Protein AF-A0A9P7F5N7-F1 (afdb_monomer_lite)

Sequence (92 aa):
TPLWRKDDEGKTVCNVCGLYYKLHGSACPISMKSDIIRKRSQHHARAQHSSLTEPPSASNTPGTPSVMEETVSERVLVQQAQVLLRLRGAAA

Organism: NCBI:txid1912936

Radius of gyration: 22.49 Å; chains: 1; bounding box: 41×53×53 Å

Foldseek 3Di:
DVDWDADPVRDIDDPVQVVCCVVPVDGDDPVPDDPDDDDDPDPPPDDDDDDDDDDPDDDDDDDDDDDDPPPPVVVVVVVVVVVVVVVVVPPD

InterPro domains:
  IPR000679 Zinc finger, GATA-type [PF00320] (1-26)
  IPR000679 Zinc finger, GATA-type [PS50114] (1-40)
  IPR000679 Zinc finger, GATA-type [SM00401] (1-37)
  IPR000679 Zinc finger, GATA-type [cd00202] (1-44)
  IPR013088 Zinc finger, NHR/GATA-type [G3DSA:3.30.50.10] (1-45)
  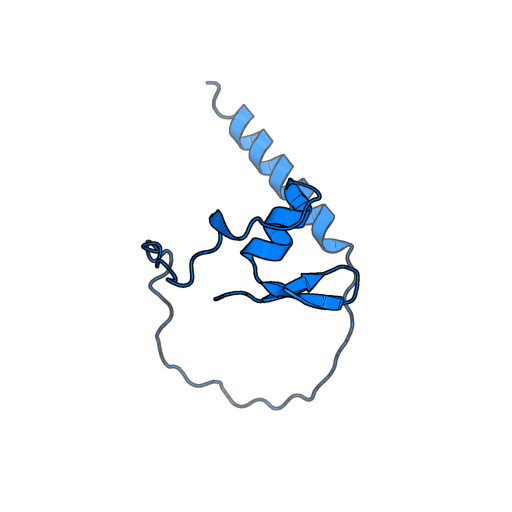IPR039355 Transcription factor GATA [PTHR10071] (1-66)

pLDDT: mean 71.2, std 18.1, range [32.97, 95.25]

Structure (mmCIF, N/CA/C/O backbone):
data_AF-A0A9P7F5N7-F1
#
_entry.id   AF-A0A9P7F5N7-F1
#
loop_
_atom_site.group_PDB
_atom_site.id
_atom_site.type_symbol
_atom_site.label_atom_id
_atom_site.label_alt_id
_atom_site.label_comp_id
_atom_site.label_asym_id
_atom_site.label_entity_id
_atom_site.label_seq_id
_atom_site.pdbx_PDB_ins_code
_atom_site.Cartn_x
_atom_site.Cartn_y
_atom_site.Cartn_z
_atom_site.occupancy
_atom_site.B_iso_or_equiv
_atom_site.auth_seq_id
_atom_site.auth_comp_id
_atom_site.auth_asym_id
_atom_site.auth_atom_id
_atom_site.pdbx_PDB_model_num
ATOM 1 N N . THR A 1 1 ? 7.874 -3.798 2.183 1.00 84.62 1 THR A N 1
ATOM 2 C CA . THR A 1 1 ? 7.150 -2.544 1.871 1.00 84.62 1 THR A CA 1
ATOM 3 C C . THR A 1 1 ? 7.863 -1.376 2.521 1.00 84.62 1 THR A C 1
ATOM 5 O O . THR A 1 1 ? 8.074 -1.456 3.720 1.00 84.62 1 THR A O 1
ATOM 8 N N . PRO A 1 2 ? 8.248 -0.321 1.784 1.00 84.81 2 PRO A N 1
ATOM 9 C CA . PRO A 1 2 ? 8.980 0.815 2.360 1.00 84.81 2 PRO A CA 1
ATOM 10 C C . PRO A 1 2 ? 8.106 1.778 3.183 1.00 84.81 2 PRO A C 1
ATOM 12 O O . PRO A 1 2 ? 8.638 2.585 3.931 1.00 84.81 2 PRO A O 1
ATOM 15 N N . LEU A 1 3 ? 6.778 1.708 3.045 1.00 89.94 3 LEU A N 1
ATOM 16 C CA . LEU A 1 3 ? 5.824 2.555 3.760 1.00 89.94 3 LEU A CA 1
ATOM 17 C C . LEU A 1 3 ? 4.649 1.717 4.275 1.00 89.94 3 LEU A C 1
ATOM 19 O O . LEU A 1 3 ? 3.995 1.014 3.498 1.00 89.94 3 LEU A O 1
ATOM 23 N N . TRP A 1 4 ? 4.375 1.824 5.570 1.00 93.50 4 TRP A N 1
ATOM 24 C CA . TRP A 1 4 ? 3.220 1.217 6.225 1.00 93.50 4 TRP A CA 1
ATOM 25 C C . TRP A 1 4 ? 2.092 2.242 6.353 1.00 93.50 4 TRP A C 1
ATOM 27 O O . TRP A 1 4 ? 2.344 3.422 6.594 1.00 93.50 4 TRP A O 1
ATOM 37 N N . ARG A 1 5 ? 0.850 1.799 6.163 1.00 93.56 5 ARG A N 1
ATOM 38 C CA . ARG A 1 5 ? -0.372 2.599 6.326 1.00 93.56 5 ARG A CA 1
ATOM 39 C C . ARG A 1 5 ? -1.259 1.963 7.394 1.00 93.56 5 ARG A C 1
ATOM 41 O O . ARG A 1 5 ? -1.065 0.797 7.731 1.00 93.56 5 ARG A O 1
ATOM 48 N N . LYS A 1 6 ? -2.216 2.729 7.912 1.00 95.25 6 LYS A N 1
ATOM 49 C CA . LYS A 1 6 ? -3.308 2.230 8.750 1.00 95.25 6 LYS A CA 1
ATOM 50 C C . LYS A 1 6 ? -4.607 2.349 7.960 1.00 95.25 6 LYS A C 1
ATOM 52 O O . LYS A 1 6 ? -4.822 3.395 7.349 1.00 95.25 6 LYS A O 1
ATOM 57 N N . ASP A 1 7 ? -5.404 1.290 7.959 1.00 89.50 7 ASP A N 1
ATOM 58 C CA . ASP A 1 7 ? -6.776 1.325 7.442 1.00 89.50 7 ASP A CA 1
ATOM 59 C C . ASP A 1 7 ? -7.723 1.972 8.464 1.00 89.50 7 ASP A C 1
ATOM 61 O O . ASP A 1 7 ? -7.319 2.244 9.598 1.00 89.50 7 ASP A O 1
ATOM 65 N N . ASP A 1 8 ? -8.985 2.184 8.084 1.00 89.06 8 ASP A N 1
ATOM 66 C CA . ASP A 1 8 ? -10.019 2.783 8.945 1.00 89.06 8 ASP A CA 1
ATOM 67 C C . ASP A 1 8 ? -10.285 1.947 10.212 1.00 89.06 8 ASP A C 1
ATOM 69 O O . ASP A 1 8 ? -10.603 2.470 11.275 1.00 89.06 8 ASP A O 1
ATOM 73 N N . GLU A 1 9 ? -10.047 0.638 10.130 1.00 92.19 9 GLU A N 1
ATOM 74 C CA . GLU A 1 9 ? -10.102 -0.305 11.255 1.00 92.19 9 GLU A CA 1
ATOM 75 C C . GLU A 1 9 ? -8.821 -0.288 12.117 1.00 92.19 9 GLU A C 1
ATOM 77 O O . GLU A 1 9 ? -8.642 -1.115 13.010 1.00 92.19 9 GLU A O 1
ATOM 82 N N . GLY A 1 10 ? -7.867 0.597 11.816 1.00 92.88 10 GLY A N 1
ATOM 83 C CA . GLY A 1 10 ? -6.585 0.718 12.515 1.00 92.88 10 GLY A CA 1
ATOM 84 C C . GLY A 1 10 ? -5.563 -0.377 12.184 1.00 92.88 10 GLY A C 1
ATOM 85 O O . GLY A 1 10 ? -4.450 -0.357 12.724 1.00 92.88 10 GLY A O 1
ATOM 86 N N . LYS A 1 11 ? -5.902 -1.313 11.287 1.00 93.50 11 LYS A N 1
ATOM 87 C CA . LYS A 1 11 ? -5.016 -2.397 10.840 1.00 93.50 11 LYS A CA 1
ATOM 88 C C . LYS A 1 11 ? -3.841 -1.860 10.031 1.00 93.50 11 LYS A C 1
ATOM 90 O O . LYS A 1 11 ? -3.995 -0.996 9.172 1.00 93.50 11 LYS A O 1
ATOM 95 N N . THR A 1 12 ? -2.654 -2.394 10.304 1.00 94.50 12 THR A N 1
ATOM 96 C CA . THR A 1 12 ? -1.437 -2.027 9.576 1.00 94.50 12 THR A CA 1
ATOM 97 C C . THR A 1 12 ? -1.403 -2.736 8.229 1.00 94.50 12 THR A C 1
ATOM 99 O O . THR A 1 12 ? -1.329 -3.964 8.173 1.00 94.50 12 THR A O 1
ATOM 102 N N . VAL A 1 13 ? -1.381 -1.968 7.142 1.00 93.69 13 VAL A N 1
ATOM 103 C CA . VAL A 1 13 ? -1.302 -2.496 5.777 1.00 93.69 13 VAL A CA 1
ATOM 104 C C . VAL A 1 13 ? -0.129 -1.939 4.992 1.00 93.69 13 VAL A C 1
ATOM 106 O O . VAL A 1 13 ? 0.486 -0.921 5.319 1.00 93.69 13 VAL A O 1
ATOM 109 N N . CYS A 1 14 ? 0.200 -2.641 3.912 1.00 93.38 14 CYS A N 1
ATOM 110 C CA . CYS A 1 14 ? 1.234 -2.219 2.989 1.00 93.38 14 CYS A CA 1
ATOM 111 C C . CYS A 1 14 ? 0.780 -1.009 2.148 1.00 93.38 14 CYS A C 1
ATOM 113 O O . CYS A 1 14 ? -0.403 -0.881 1.841 1.00 93.38 14 CYS A O 1
ATOM 115 N N . ASN A 1 15 ? 1.711 -0.155 1.701 1.00 93.62 15 ASN A N 1
ATOM 116 C CA . ASN A 1 15 ? 1.377 0.998 0.854 1.00 93.62 15 ASN A CA 1
ATOM 117 C C . ASN A 1 15 ? 0.556 0.626 -0.394 1.00 93.62 15 ASN A C 1
ATOM 119 O O . ASN A 1 15 ? -0.424 1.295 -0.690 1.00 93.62 15 ASN A O 1
ATOM 123 N N . VAL A 1 16 ? 0.925 -0.445 -1.106 1.00 91.56 16 VAL A N 1
ATOM 124 C CA . VAL A 1 16 ? 0.187 -0.899 -2.301 1.00 91.56 16 VAL A CA 1
ATOM 125 C C . VAL A 1 16 ? -1.221 -1.367 -1.933 1.00 91.56 16 VAL A C 1
ATOM 127 O O . VAL A 1 16 ? -2.174 -1.021 -2.615 1.00 91.56 16 VAL A O 1
ATOM 130 N N . CYS A 1 17 ? -1.350 -2.104 -0.831 1.00 90.88 17 CYS A N 1
ATOM 131 C CA . CYS A 1 17 ? -2.596 -2.689 -0.350 1.00 90.88 17 CYS A CA 1
ATOM 132 C C . CYS A 1 17 ? -3.625 -1.594 -0.033 1.00 90.88 17 CYS A C 1
ATOM 134 O O . CYS A 1 17 ? -4.728 -1.615 -0.570 1.00 90.88 17 CYS A O 1
ATOM 136 N N . GLY A 1 18 ? -3.224 -0.596 0.764 1.00 93.06 18 GLY A N 1
ATOM 137 C CA . GLY A 1 18 ? -4.109 0.510 1.137 1.00 93.06 18 GLY A CA 1
ATOM 138 C C . GLY A 1 18 ? -4.445 1.434 -0.037 1.00 93.06 18 GLY A C 1
ATOM 139 O O . GLY A 1 18 ? -5.567 1.918 -0.146 1.00 93.06 18 GLY A O 1
ATOM 140 N N . LEU A 1 19 ? -3.499 1.664 -0.959 1.00 92.19 19 LEU A N 1
ATOM 141 C CA . LEU A 1 19 ? -3.776 2.456 -2.164 1.00 92.19 19 LEU A CA 1
ATOM 142 C C . LEU A 1 19 ? -4.727 1.735 -3.123 1.00 92.19 19 LEU A C 1
ATOM 144 O O . LEU A 1 19 ? -5.615 2.373 -3.681 1.00 92.19 19 LEU A O 1
ATOM 148 N N . TYR A 1 20 ? -4.561 0.423 -3.295 1.00 93.38 20 TYR A N 1
ATOM 149 C CA . TYR A 1 20 ? -5.413 -0.374 -4.169 1.00 93.38 20 TYR A CA 1
ATOM 150 C C . TYR A 1 20 ? -6.855 -0.403 -3.661 1.00 93.38 20 TYR A C 1
ATOM 152 O O . TYR A 1 20 ? -7.767 -0.098 -4.422 1.00 93.38 20 TYR A O 1
ATOM 160 N N . TYR A 1 21 ? -7.054 -0.679 -2.369 1.00 92.12 21 TYR A N 1
ATOM 161 C CA . TYR A 1 21 ? -8.388 -0.696 -1.769 1.00 92.12 21 TYR A CA 1
ATOM 162 C C . TYR A 1 21 ? -9.090 0.660 -1.903 1.00 92.12 21 TYR A C 1
ATOM 164 O O . TYR A 1 21 ? -10.250 0.720 -2.293 1.00 92.12 21 TYR A O 1
ATOM 172 N N . LYS A 1 22 ? -8.366 1.765 -1.683 1.00 89.62 22 LYS A N 1
ATOM 173 C CA . LYS A 1 22 ? -8.945 3.109 -1.800 1.00 89.62 22 LYS A CA 1
ATOM 174 C C . LYS A 1 22 ? -9.320 3.502 -3.234 1.00 89.62 22 LYS A C 1
ATOM 176 O O . LYS A 1 22 ? -10.254 4.273 -3.415 1.00 89.62 22 LYS A O 1
ATOM 181 N N . LEU A 1 23 ? -8.597 3.010 -4.242 1.00 92.94 23 LEU A N 1
ATOM 182 C CA . LEU A 1 23 ? -8.876 3.329 -5.647 1.00 92.94 23 LEU A CA 1
ATOM 183 C C . LEU A 1 23 ? -9.902 2.379 -6.283 1.00 92.94 23 LEU A C 1
ATOM 185 O O . LEU A 1 23 ? -10.687 2.807 -7.122 1.00 92.94 23 LEU A O 1
ATOM 189 N N . HIS A 1 24 ? -9.888 1.101 -5.899 1.00 93.25 24 HIS A N 1
ATOM 190 C CA . HIS A 1 24 ? -10.651 0.037 -6.560 1.00 93.25 24 HIS A CA 1
ATOM 191 C C . HIS A 1 24 ? -11.752 -0.584 -5.692 1.00 93.25 24 HIS A C 1
ATOM 193 O O . HIS A 1 24 ? -12.487 -1.440 -6.183 1.00 93.25 24 HIS A O 1
ATOM 199 N N . GLY A 1 25 ? -11.854 -0.220 -4.410 1.00 90.62 25 GLY A N 1
ATOM 200 C CA . GLY A 1 25 ? -12.872 -0.734 -3.483 1.00 90.62 25 GLY A CA 1
ATOM 201 C C . GLY A 1 25 ? -12.805 -2.244 -3.224 1.00 90.62 25 GLY A C 1
ATOM 202 O O . GLY A 1 25 ? -13.747 -2.824 -2.696 1.00 90.62 25 GLY A O 1
ATOM 203 N N . SER A 1 26 ? -11.721 -2.905 -3.630 1.00 87.88 26 SER A N 1
ATOM 204 C 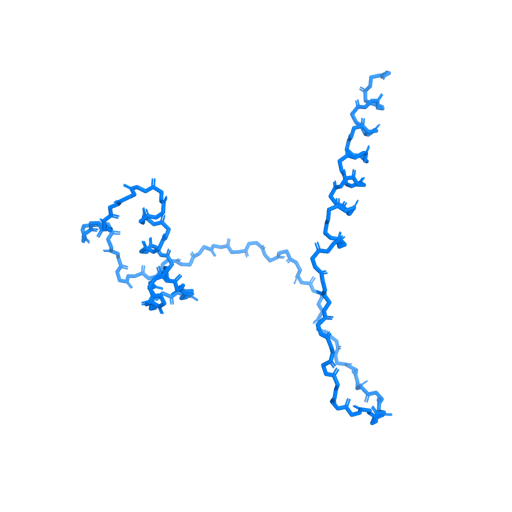CA . SER A 1 26 ? -11.548 -4.358 -3.570 1.00 87.88 26 SER A CA 1
ATOM 205 C C . SER A 1 26 ? -10.141 -4.716 -3.100 1.00 87.88 26 SER A C 1
ATOM 207 O O . SER A 1 26 ? -9.236 -3.879 -3.090 1.00 87.88 26 SER A O 1
ATOM 209 N N . ALA A 1 27 ? -9.948 -5.956 -2.650 1.00 85.12 27 ALA A N 1
ATOM 210 C CA . ALA A 1 27 ? -8.642 -6.426 -2.200 1.00 85.12 27 ALA A CA 1
ATOM 211 C C . ALA A 1 27 ? -7.657 -6.549 -3.374 1.00 85.12 27 ALA A C 1
ATOM 213 O O . ALA A 1 27 ? -8.025 -6.973 -4.468 1.00 85.12 27 ALA A O 1
ATOM 214 N N . CYS A 1 28 ? -6.386 -6.216 -3.131 1.00 84.31 28 CYS A N 1
ATOM 215 C CA . CYS A 1 28 ? -5.335 -6.328 -4.143 1.00 84.31 28 CYS A CA 1
ATOM 216 C C . CYS A 1 28 ? -5.154 -7.798 -4.578 1.00 84.31 28 CYS A C 1
ATOM 218 O O . CYS A 1 28 ? -4.846 -8.635 -3.722 1.00 84.31 28 CYS A O 1
ATOM 220 N N . PRO A 1 29 ? -5.308 -8.135 -5.873 1.00 86.75 29 PRO A N 1
ATOM 221 C CA . PRO A 1 29 ? -5.155 -9.502 -6.353 1.00 86.75 29 PRO A CA 1
ATOM 222 C C . PRO A 1 29 ? -3.707 -9.987 -6.207 1.00 86.75 29 PRO A C 1
ATOM 224 O O . PRO A 1 29 ? -2.752 -9.258 -6.485 1.00 86.75 29 PRO A O 1
ATOM 227 N N . ILE A 1 30 ? -3.541 -11.257 -5.822 1.00 81.75 30 ILE A N 1
ATOM 228 C CA . ILE A 1 30 ? -2.234 -11.876 -5.525 1.00 81.75 30 ILE A CA 1
ATOM 229 C C . ILE A 1 30 ? -1.299 -11.819 -6.741 1.00 81.75 30 ILE A C 1
ATOM 231 O O . ILE A 1 30 ? -0.105 -11.588 -6.586 1.00 81.75 30 ILE A O 1
ATOM 235 N N . SER A 1 31 ? -1.848 -11.921 -7.955 1.00 82.50 31 SER A N 1
ATOM 236 C CA . SER A 1 31 ? -1.079 -11.847 -9.203 1.00 82.50 31 SER A CA 1
ATOM 237 C C . SER A 1 31 ? -0.330 -10.523 -9.400 1.00 82.50 31 SER A C 1
ATOM 239 O O . SER A 1 31 ? 0.657 -10.502 -10.130 1.00 82.50 31 SER A O 1
ATOM 241 N N . MET A 1 32 ? -0.787 -9.418 -8.799 1.00 78.81 32 MET A N 1
ATOM 242 C CA . MET A 1 32 ? -0.143 -8.103 -8.937 1.00 78.81 32 MET A CA 1
ATOM 243 C C . MET A 1 32 ? 0.860 -7.825 -7.809 1.00 78.81 32 MET A C 1
ATOM 245 O O . MET A 1 32 ? 1.572 -6.818 -7.828 1.00 78.81 32 MET A O 1
ATOM 249 N N . LYS A 1 33 ? 0.927 -8.703 -6.804 1.00 84.00 33 LYS A N 1
ATOM 250 C CA . LYS A 1 33 ? 1.849 -8.550 -5.687 1.00 84.00 33 LYS A CA 1
ATOM 251 C C . LYS A 1 33 ? 3.219 -9.098 -6.075 1.00 84.00 33 LYS A C 1
ATOM 253 O O . LYS A 1 33 ? 3.345 -10.228 -6.522 1.00 84.00 33 LYS A O 1
ATOM 258 N N . SER A 1 34 ? 4.252 -8.279 -5.905 1.00 85.06 34 SER A N 1
ATOM 259 C CA . SER A 1 34 ? 5.644 -8.671 -6.136 1.00 85.06 34 SER A CA 1
ATOM 260 C C . SER A 1 34 ? 6.431 -8.567 -4.835 1.00 85.06 34 SER A C 1
ATOM 262 O O . SER A 1 34 ? 6.335 -7.552 -4.141 1.00 85.06 34 SER A O 1
ATOM 264 N N . ASP A 1 35 ? 7.246 -9.578 -4.536 1.00 84.62 35 ASP A N 1
ATOM 265 C CA . ASP A 1 35 ? 8.127 -9.577 -3.357 1.00 84.62 35 ASP A CA 1
ATOM 266 C C . ASP A 1 35 ? 9.390 -8.729 -3.568 1.00 84.62 35 ASP A C 1
ATOM 268 O O . ASP A 1 35 ? 10.010 -8.243 -2.621 1.00 84.62 35 ASP A O 1
ATOM 272 N N . ILE A 1 36 ? 9.745 -8.485 -4.832 1.00 89.44 36 ILE A N 1
ATOM 273 C CA . ILE A 1 36 ? 10.915 -7.696 -5.211 1.00 89.44 36 ILE A CA 1
ATOM 274 C C . ILE A 1 36 ? 10.573 -6.202 -5.173 1.00 89.44 36 ILE A C 1
ATOM 276 O O . ILE A 1 36 ? 9.783 -5.692 -5.973 1.00 89.44 36 ILE A O 1
ATOM 280 N N . ILE A 1 37 ? 11.230 -5.468 -4.271 1.00 86.12 37 ILE A N 1
ATOM 281 C CA . ILE A 1 37 ? 11.111 -4.009 -4.174 1.00 86.12 37 ILE A CA 1
ATOM 282 C C . ILE A 1 37 ? 12.007 -3.358 -5.236 1.00 86.12 37 ILE A C 1
ATOM 284 O O . ILE A 1 37 ? 13.226 -3.280 -5.080 1.00 86.12 37 ILE A O 1
ATOM 288 N N . ARG A 1 38 ? 11.403 -2.842 -6.311 1.00 87.56 38 ARG A N 1
ATOM 289 C CA . ARG A 1 38 ? 12.115 -2.058 -7.333 1.00 87.56 38 ARG A CA 1
ATOM 290 C C . ARG A 1 38 ? 12.378 -0.634 -6.835 1.00 87.56 38 ARG A C 1
ATOM 292 O O . ARG A 1 38 ? 11.448 0.074 -6.450 1.00 87.56 38 ARG A O 1
ATOM 299 N N . LYS A 1 39 ? 13.642 -0.201 -6.860 1.00 87.50 39 LYS A N 1
ATOM 300 C CA . LYS A 1 39 ? 14.031 1.184 -6.548 1.00 87.50 39 LYS A CA 1
ATOM 301 C C . LYS A 1 39 ? 13.762 2.073 -7.762 1.00 87.50 39 LYS A C 1
ATOM 303 O O . LYS A 1 39 ? 14.171 1.747 -8.872 1.00 87.50 39 LYS A O 1
ATOM 308 N N . ARG A 1 40 ? 13.093 3.206 -7.555 1.00 84.25 40 ARG A N 1
ATOM 309 C CA . ARG A 1 40 ? 12.994 4.269 -8.563 1.00 84.25 40 ARG A CA 1
ATOM 310 C C . ARG A 1 40 ? 14.232 5.154 -8.436 1.00 84.25 40 ARG A C 1
ATOM 312 O O . ARG A 1 40 ? 14.574 5.514 -7.312 1.00 84.25 40 ARG A O 1
ATOM 319 N N . SER A 1 41 ? 14.873 5.506 -9.553 1.00 83.88 41 SER A N 1
ATOM 320 C CA . SER A 1 41 ? 15.908 6.546 -9.550 1.00 83.88 41 SER A CA 1
ATOM 321 C C . SER A 1 41 ? 15.283 7.838 -9.028 1.00 83.88 41 SER A C 1
ATOM 323 O O . SER A 1 41 ? 14.381 8.403 -9.652 1.00 83.88 41 SER A O 1
ATOM 325 N N . GLN A 1 42 ? 15.693 8.246 -7.832 1.00 78.88 42 GLN A N 1
ATOM 326 C CA . GLN A 1 42 ? 15.356 9.550 -7.294 1.00 78.88 42 GLN A CA 1
ATOM 327 C C . GLN A 1 42 ? 16.402 10.505 -7.857 1.00 78.88 42 GLN A C 1
ATOM 329 O O . GLN A 1 42 ? 17.561 10.455 -7.458 1.00 78.88 42 GLN A O 1
ATOM 334 N N . HIS A 1 43 ? 16.019 11.361 -8.805 1.00 73.94 43 HIS A N 1
ATOM 335 C CA . HIS A 1 43 ? 16.823 12.546 -9.086 1.00 73.94 43 HIS A CA 1
ATOM 336 C C . HIS A 1 43 ? 16.887 13.323 -7.770 1.00 73.94 43 HIS A C 1
ATOM 338 O O . HIS A 1 43 ? 15.858 13.806 -7.300 1.00 73.94 43 HIS A O 1
ATOM 344 N N . HIS A 1 44 ? 18.056 13.340 -7.128 1.00 58.75 44 HIS A N 1
ATOM 345 C CA . HIS A 1 44 ? 18.287 13.992 -5.844 1.00 58.75 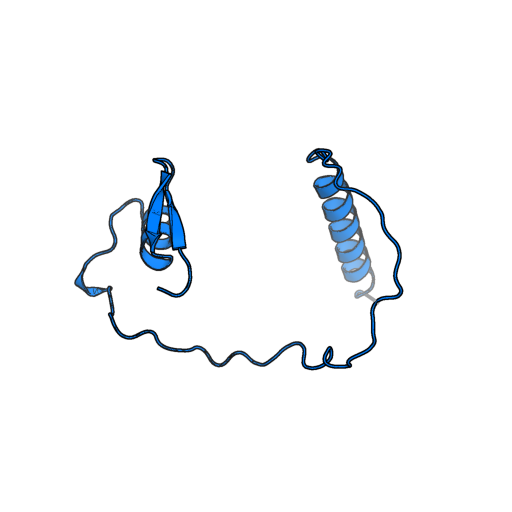44 HIS A CA 1
ATOM 346 C C . HIS A 1 44 ? 18.029 15.502 -5.972 1.00 58.75 44 HIS A C 1
ATOM 348 O O . HIS A 1 44 ? 18.943 16.294 -6.181 1.00 58.75 44 HIS A O 1
ATOM 354 N N . ALA A 1 45 ? 16.772 15.924 -5.854 1.00 61.09 45 ALA A N 1
ATOM 355 C CA . ALA A 1 45 ? 16.427 17.309 -5.598 1.00 61.09 45 ALA A CA 1
ATOM 356 C C . ALA A 1 45 ? 16.749 17.580 -4.120 1.00 61.09 45 ALA A C 1
ATOM 358 O O . ALA A 1 45 ? 16.010 17.139 -3.243 1.00 61.09 45 ALA A O 1
ATOM 359 N N . ARG A 1 46 ? 17.864 18.291 -3.890 1.00 56.91 46 ARG A N 1
ATOM 360 C CA . ARG A 1 46 ? 18.532 18.639 -2.614 1.00 56.91 46 ARG A CA 1
ATOM 361 C C . ARG A 1 46 ? 19.704 17.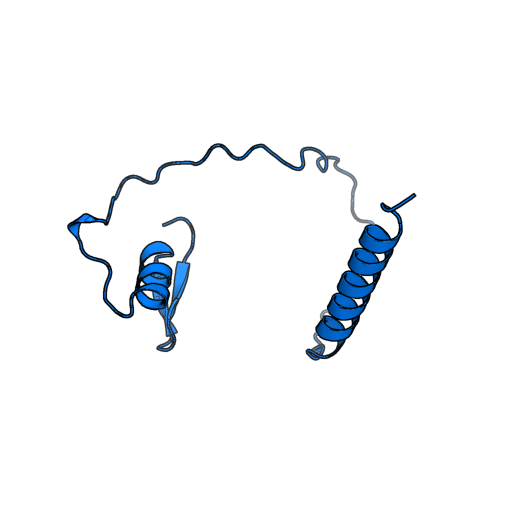737 -2.210 1.00 56.91 46 ARG A C 1
ATOM 363 O O . ARG A 1 46 ? 19.709 17.112 -1.156 1.00 56.91 46 ARG A O 1
ATOM 370 N N . ALA A 1 47 ? 20.773 17.793 -3.001 1.00 57.34 47 ALA A N 1
ATOM 371 C CA . ALA A 1 47 ? 22.082 18.009 -2.388 1.00 57.34 47 ALA A CA 1
ATOM 372 C C . ALA A 1 47 ? 22.093 19.420 -1.760 1.00 57.34 47 ALA A C 1
ATOM 374 O O . ALA A 1 47 ? 21.472 20.318 -2.324 1.00 57.34 47 ALA A O 1
ATOM 375 N N . GLN A 1 48 ? 22.811 19.597 -0.646 1.00 55.62 48 GLN A N 1
ATOM 376 C CA . GLN A 1 48 ? 22.968 20.821 0.171 1.00 55.62 48 GLN A CA 1
A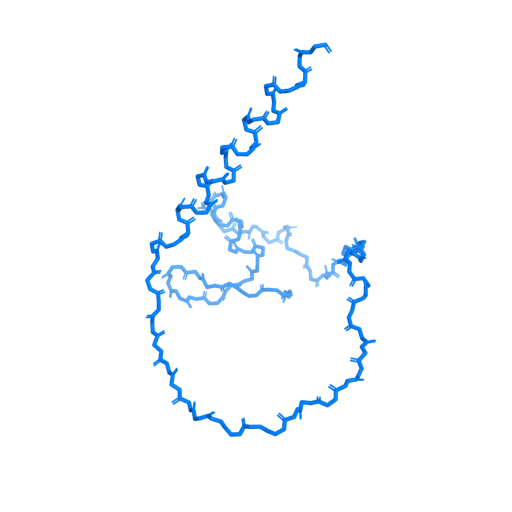TOM 377 C C . GLN A 1 48 ? 22.095 20.884 1.439 1.00 55.62 48 GLN A C 1
ATOM 379 O O . GLN A 1 48 ? 21.231 21.741 1.574 1.00 55.62 48 GLN A O 1
ATOM 384 N N . HIS A 1 49 ? 22.365 19.999 2.403 1.00 51.44 49 HIS A N 1
ATOM 385 C CA . HIS A 1 49 ? 22.625 20.448 3.779 1.00 51.44 49 HIS A CA 1
ATOM 386 C C . HIS A 1 49 ? 23.418 19.366 4.528 1.00 51.44 49 HIS A C 1
ATOM 388 O O . HIS A 1 49 ? 22.882 18.551 5.276 1.00 51.44 49 HIS A O 1
ATOM 394 N N . SER A 1 50 ? 24.721 19.330 4.270 1.00 48.97 50 SER A N 1
ATOM 395 C CA . SER A 1 50 ? 25.692 18.655 5.126 1.00 48.97 50 SER A CA 1
ATOM 396 C C . SER A 1 50 ? 26.783 19.667 5.422 1.00 48.97 50 SER A C 1
ATOM 398 O O . SER A 1 50 ? 27.726 19.816 4.654 1.00 48.97 50 SER A O 1
ATOM 400 N N . SER A 1 51 ? 26.622 20.391 6.519 1.00 43.00 51 SER A N 1
ATOM 401 C CA . SER A 1 51 ? 27.697 21.149 7.144 1.00 43.00 51 SER A CA 1
ATOM 402 C C . SER A 1 51 ? 27.456 21.128 8.645 1.00 43.00 51 SER A C 1
ATOM 404 O O . SER A 1 51 ? 26.476 21.665 9.152 1.00 43.00 51 SER A O 1
ATOM 406 N N . LEU A 1 52 ? 28.346 20.398 9.309 1.00 56.41 52 LEU A N 1
ATOM 407 C CA . LEU A 1 52 ? 28.538 20.326 10.747 1.00 56.41 52 LEU A CA 1
ATOM 408 C C . LEU A 1 52 ? 28.716 21.743 11.299 1.00 56.41 52 LEU A C 1
ATOM 410 O O . LEU A 1 52 ? 29.666 22.428 10.928 1.00 56.41 52 LEU A O 1
ATOM 414 N N . THR A 1 53 ? 27.840 22.188 12.191 1.00 40.81 53 THR A N 1
ATOM 415 C CA . THR A 1 53 ? 28.139 23.285 13.118 1.00 40.81 53 THR A CA 1
ATOM 416 C C . THR A 1 53 ? 27.295 23.063 14.367 1.00 40.81 53 THR A C 1
ATOM 418 O O . THR A 1 53 ? 26.102 22.782 14.266 1.00 40.81 53 THR A O 1
ATOM 421 N N . GLU A 1 54 ? 27.954 23.077 15.522 1.00 49.50 54 GLU A N 1
ATOM 422 C CA . GLU A 1 54 ? 27.381 22.833 16.845 1.00 49.50 54 GLU A CA 1
ATOM 423 C C . GLU A 1 54 ? 26.093 23.623 17.134 1.00 49.50 54 GLU A C 1
ATOM 425 O O . GLU A 1 54 ? 25.980 24.782 16.724 1.00 49.50 54 GLU A O 1
ATOM 430 N N . PRO A 1 55 ? 25.147 23.061 17.910 1.00 52.50 55 PRO A N 1
ATOM 431 C CA . PRO A 1 55 ? 24.109 23.861 18.542 1.00 52.50 55 PRO A CA 1
ATOM 432 C C . PRO A 1 55 ? 24.691 24.605 19.762 1.00 52.50 55 PRO A C 1
ATOM 434 O O . PRO A 1 55 ? 25.280 23.960 20.632 1.00 52.50 55 PRO A O 1
ATOM 437 N N . PRO A 1 56 ? 24.512 25.934 19.902 1.00 48.50 56 PRO A N 1
ATOM 438 C CA . PRO A 1 56 ? 24.800 26.592 21.167 1.00 48.50 56 PRO A CA 1
ATOM 439 C C . PRO A 1 56 ? 23.819 26.084 22.229 1.00 48.50 56 PRO A C 1
ATOM 441 O O . PRO A 1 56 ? 22.603 26.077 22.026 1.00 48.50 56 PRO A O 1
ATOM 444 N N . SER A 1 57 ? 24.371 25.664 23.366 1.00 48.31 57 SER A N 1
ATOM 445 C CA . SER A 1 57 ? 23.650 25.418 24.611 1.00 48.31 57 SER A CA 1
ATOM 446 C C . SER A 1 57 ? 22.610 26.502 24.881 1.00 48.31 57 SER A C 1
ATOM 448 O O . SER A 1 57 ? 22.955 27.651 25.144 1.00 48.31 57 SER A O 1
ATOM 450 N N . ALA A 1 58 ? 21.342 26.110 24.909 1.00 47.94 58 ALA A N 1
ATOM 451 C CA . ALA A 1 58 ? 20.327 26.780 25.703 1.00 47.94 58 ALA A CA 1
ATOM 452 C C . ALA A 1 58 ? 19.253 25.754 26.072 1.00 47.94 58 ALA A C 1
ATOM 454 O O . ALA A 1 58 ? 18.442 25.345 25.242 1.00 47.94 58 ALA A O 1
ATOM 455 N N . SER A 1 59 ? 19.281 25.330 27.338 1.00 48.59 59 SER A N 1
ATOM 456 C CA . SER A 1 59 ? 18.127 24.773 28.039 1.00 48.59 59 SER A CA 1
ATOM 457 C C . SER A 1 59 ? 16.873 25.550 27.672 1.00 48.59 59 SER A C 1
ATOM 459 O O . SER A 1 59 ? 16.885 26.765 27.826 1.00 48.59 59 SER A O 1
ATOM 461 N N . ASN A 1 60 ? 15.811 24.857 27.263 1.00 45.75 60 ASN A N 1
ATOM 462 C CA . ASN A 1 60 ? 14.441 25.158 27.665 1.00 45.75 60 ASN A CA 1
ATOM 463 C C . ASN A 1 60 ? 13.569 23.904 27.487 1.00 45.75 60 ASN A C 1
ATOM 465 O O . ASN A 1 60 ? 13.765 23.084 26.595 1.00 45.75 60 ASN A O 1
ATOM 469 N N . THR A 1 61 ? 12.677 23.752 28.450 1.00 50.28 61 THR A N 1
ATOM 470 C CA . THR A 1 61 ? 11.867 22.607 28.874 1.00 50.28 61 THR A CA 1
ATOM 471 C C . THR A 1 61 ? 10.818 22.109 27.860 1.00 50.28 61 THR A C 1
ATOM 473 O O . THR A 1 61 ? 10.514 22.801 26.889 1.00 50.28 61 THR A O 1
ATOM 476 N N . PRO A 1 62 ? 10.221 20.914 28.074 1.00 50.62 62 PRO A N 1
ATOM 477 C CA . PRO A 1 62 ? 9.195 20.368 27.194 1.00 50.62 62 PRO A CA 1
ATOM 478 C C . PRO A 1 62 ? 7.833 21.017 27.467 1.00 50.62 62 PRO A C 1
ATOM 480 O O . PRO A 1 62 ? 7.328 20.978 28.587 1.00 50.62 62 PRO A O 1
ATOM 483 N N . GLY A 1 63 ? 7.223 21.570 26.419 1.00 32.97 63 GLY A N 1
ATOM 484 C CA . GLY A 1 63 ? 5.869 22.112 26.447 1.00 32.97 63 GLY A CA 1
ATOM 485 C C . GLY A 1 63 ? 5.173 21.903 25.108 1.00 32.97 63 GLY A C 1
ATOM 486 O O . GLY A 1 63 ? 5.436 22.612 24.142 1.00 32.97 63 GLY A O 1
ATOM 487 N N . THR A 1 64 ? 4.269 20.928 25.059 1.00 45.50 64 THR A N 1
ATOM 488 C CA . THR A 1 64 ? 3.163 20.889 24.094 1.00 45.50 64 THR A CA 1
ATOM 489 C C . THR A 1 64 ? 2.354 22.186 24.238 1.00 45.50 64 THR A C 1
ATOM 491 O O . THR A 1 64 ? 2.071 22.591 25.366 1.00 45.50 64 THR A O 1
ATOM 494 N N . PRO A 1 65 ? 1.940 22.830 23.135 1.00 48.56 65 PRO A N 1
ATOM 495 C CA . PRO A 1 65 ? 0.497 22.905 22.916 1.00 48.56 65 PRO A CA 1
ATOM 496 C C . PRO A 1 65 ? 0.080 22.696 21.451 1.00 48.56 65 PRO A C 1
ATOM 498 O O . PRO A 1 65 ? 0.719 23.137 20.501 1.00 48.56 65 PRO A O 1
ATOM 501 N N . SER A 1 66 ? -1.056 22.014 21.327 1.00 47.03 66 SER A N 1
ATOM 502 C CA . SER A 1 66 ? -1.959 21.930 20.181 1.00 47.03 66 SER A CA 1
ATOM 503 C C . SER A 1 66 ? -2.095 23.254 19.411 1.00 47.03 66 SER A C 1
ATOM 505 O O . SER A 1 66 ? -2.492 24.259 19.999 1.00 47.03 66 SER A O 1
ATOM 507 N N . VAL A 1 67 ? -1.854 23.242 18.093 1.00 45.59 67 VAL A N 1
ATOM 508 C CA . VAL A 1 67 ? -2.232 24.330 17.174 1.00 45.59 67 VAL A CA 1
ATOM 509 C C . VAL A 1 67 ? -3.209 23.811 16.112 1.00 45.59 67 VAL A C 1
ATOM 511 O O . VAL A 1 67 ? -2.885 22.969 15.281 1.00 45.59 67 VAL A O 1
ATOM 514 N N . MET A 1 68 ? -4.434 24.309 16.260 1.00 48.09 68 MET A N 1
ATOM 515 C CA . MET A 1 68 ? -5.591 24.363 15.362 1.00 48.09 68 MET A CA 1
ATOM 516 C C . MET A 1 68 ? -5.332 24.411 13.835 1.00 48.09 68 MET A C 1
ATOM 518 O O . MET A 1 68 ? -4.410 25.037 13.322 1.00 48.09 68 MET A O 1
ATOM 522 N N . GLU A 1 69 ? -6.256 23.791 13.100 1.00 51.62 69 GLU A N 1
ATOM 523 C CA . GLU A 1 69 ? -6.330 23.645 11.637 1.00 51.62 69 GLU A CA 1
ATOM 524 C C . GLU A 1 69 ? -6.735 24.911 10.845 1.00 51.62 69 GLU A C 1
ATOM 526 O O . GLU A 1 69 ? -7.030 24.819 9.656 1.00 51.62 69 GLU A O 1
ATOM 531 N N . GLU A 1 70 ? -6.751 26.114 11.426 1.00 48.50 70 GLU A N 1
ATOM 532 C CA . GLU A 1 70 ? -7.258 27.293 10.693 1.00 48.50 70 GLU A CA 1
ATOM 533 C C . GLU A 1 70 ? -6.235 27.947 9.748 1.00 48.50 70 GLU A C 1
ATOM 535 O O . GLU A 1 70 ? -6.603 28.534 8.731 1.00 48.50 70 GLU A O 1
ATOM 540 N N . THR A 1 71 ? -4.930 27.808 9.992 1.00 51.47 71 THR A N 1
ATOM 541 C CA . THR A 1 71 ? -3.917 28.567 9.226 1.00 51.47 71 THR A CA 1
ATOM 542 C C . THR A 1 71 ? -3.565 27.951 7.861 1.00 51.47 71 THR A C 1
ATOM 544 O O . THR A 1 71 ? -2.813 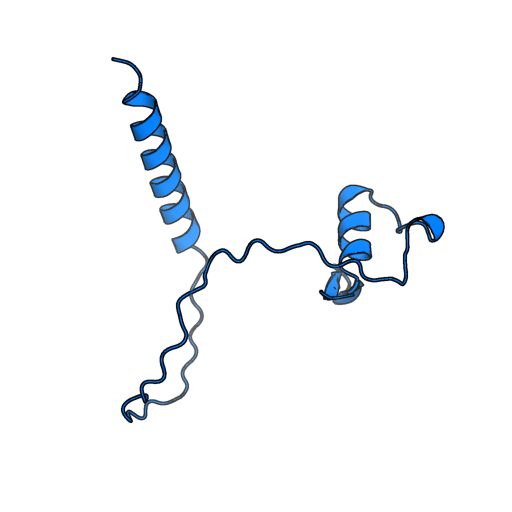28.540 7.081 1.00 51.47 71 THR A O 1
ATOM 547 N N . VAL A 1 72 ? -4.088 26.762 7.537 1.00 57.00 72 VAL A N 1
ATOM 548 C CA . VAL A 1 72 ? -3.809 26.089 6.254 1.00 57.00 72 VAL A CA 1
ATOM 549 C C . VAL A 1 72 ? -4.604 26.729 5.112 1.00 57.00 72 VAL A C 1
ATOM 551 O O . VAL A 1 72 ? -4.070 26.902 4.016 1.00 57.00 72 VAL A O 1
ATOM 554 N N . SER A 1 73 ? -5.844 27.152 5.373 1.00 53.62 73 SER A N 1
ATOM 555 C CA . SER A 1 73 ? -6.747 27.680 4.343 1.00 53.62 73 SER A CA 1
ATOM 556 C C . SER A 1 73 ? -6.298 29.048 3.808 1.00 53.62 73 SER A C 1
ATOM 558 O O . SER A 1 73 ? -6.285 29.279 2.597 1.00 53.62 73 SER A O 1
ATOM 560 N N . GLU A 1 74 ? -5.808 29.926 4.690 1.00 49.44 74 GLU A N 1
ATOM 561 C CA . GLU A 1 74 ? -5.345 31.268 4.308 1.00 49.44 74 GLU A CA 1
ATOM 562 C C . GLU A 1 74 ? -4.105 31.213 3.400 1.00 49.44 74 GLU A C 1
ATOM 564 O O . GLU A 1 74 ? -4.016 31.920 2.394 1.00 49.44 74 GLU A O 1
ATOM 569 N N . ARG A 1 75 ? -3.181 30.280 3.669 1.00 65.44 75 ARG A N 1
ATOM 570 C CA . ARG A 1 75 ? -1.986 30.071 2.833 1.00 65.44 75 ARG A CA 1
ATOM 571 C C . ARG A 1 75 ? -2.339 29.533 1.448 1.00 65.44 75 ARG A C 1
ATOM 573 O O . ARG A 1 75 ? -1.721 29.937 0.464 1.00 65.44 75 ARG A O 1
ATOM 580 N N . VAL A 1 76 ? -3.343 28.659 1.352 1.00 65.00 76 VAL A N 1
ATOM 581 C CA . VAL A 1 76 ? -3.808 28.099 0.072 1.00 65.00 76 VAL A CA 1
ATOM 582 C C . VAL A 1 76 ? -4.470 29.176 -0.791 1.00 65.00 76 VAL A C 1
ATOM 584 O O . VAL A 1 76 ? -4.230 29.217 -2.000 1.00 65.00 76 VAL A O 1
ATOM 587 N N . LEU A 1 77 ? -5.243 30.084 -0.190 1.00 68.31 77 LEU A N 1
ATOM 588 C CA . LEU A 1 77 ? -5.887 31.181 -0.916 1.00 68.31 77 LEU A CA 1
ATOM 589 C C . LEU A 1 77 ? -4.862 32.204 -1.435 1.00 68.31 77 LEU A C 1
ATOM 591 O O . LEU A 1 77 ? -4.929 32.611 -2.597 1.00 68.31 77 LEU A O 1
ATOM 595 N N . VAL A 1 78 ? -3.855 32.547 -0.620 1.00 70.38 78 VAL A N 1
ATOM 596 C CA . VAL A 1 78 ? -2.735 33.414 -1.035 1.00 70.38 78 VAL A CA 1
ATOM 597 C C . VAL A 1 78 ? -1.937 32.773 -2.175 1.00 70.38 78 VAL A C 1
ATOM 599 O O . VAL A 1 78 ? -1.559 33.458 -3.131 1.00 70.38 78 VAL A O 1
ATOM 602 N N . GLN A 1 79 ? -1.732 31.452 -2.133 1.00 68.25 79 GLN A N 1
ATOM 603 C CA . GLN A 1 79 ? -1.051 30.733 -3.209 1.00 68.25 79 GLN A CA 1
ATOM 604 C C . GLN A 1 79 ? -1.866 30.748 -4.516 1.00 68.25 79 GLN A C 1
ATOM 606 O O . GLN A 1 79 ? -1.286 30.952 -5.583 1.00 68.25 79 GLN A O 1
ATOM 611 N N . GLN A 1 80 ? -3.197 30.607 -4.454 1.00 69.88 80 GLN A N 1
ATOM 612 C CA . GLN A 1 80 ? -4.069 30.695 -5.636 1.00 69.88 80 GLN A CA 1
ATOM 613 C C . GLN A 1 80 ? -4.110 32.108 -6.239 1.00 69.88 80 GLN A C 1
ATOM 615 O O . GLN A 1 80 ? -4.035 32.255 -7.462 1.00 69.88 80 GLN A O 1
ATOM 620 N N . ALA A 1 81 ? -4.144 33.153 -5.405 1.00 72.25 81 ALA A N 1
ATOM 621 C CA . ALA A 1 81 ? -4.125 34.543 -5.867 1.00 72.25 81 ALA A CA 1
ATOM 622 C C . ALA A 1 81 ? -2.822 34.894 -6.614 1.00 72.25 81 ALA A C 1
ATOM 624 O O . ALA A 1 81 ? -2.857 35.555 -7.655 1.00 72.25 81 ALA A O 1
ATOM 625 N N . GLN A 1 82 ? -1.674 34.389 -6.146 1.00 72.81 82 GLN A N 1
ATOM 626 C CA . GLN A 1 82 ? -0.384 34.582 -6.821 1.00 72.81 82 GLN A CA 1
ATOM 627 C C . GLN A 1 82 ? -0.306 33.879 -8.184 1.00 72.81 82 GLN A C 1
ATOM 629 O O . GLN A 1 82 ? 0.330 34.397 -9.102 1.00 72.81 82 GLN A O 1
ATOM 634 N N . VAL A 1 83 ? -0.953 32.721 -8.347 1.00 77.06 83 VAL A N 1
ATOM 635 C CA . VAL A 1 83 ? -0.989 31.998 -9.631 1.00 77.06 83 VAL A CA 1
ATOM 636 C C . VAL A 1 83 ? -1.845 32.746 -10.657 1.00 77.06 83 VAL A C 1
ATOM 638 O O . VAL A 1 83 ? -1.413 32.927 -11.795 1.00 77.06 83 VAL A O 1
ATOM 641 N N . LEU A 1 84 ? -3.009 33.263 -10.255 1.00 72.00 84 LEU A N 1
ATOM 642 C CA . LEU A 1 84 ? -3.877 34.060 -11.132 1.00 72.00 84 LEU A CA 1
ATOM 643 C C . LEU A 1 84 ? -3.226 35.374 -11.583 1.00 72.00 84 LEU A C 1
ATOM 645 O O . LEU A 1 84 ? -3.389 35.776 -12.736 1.00 72.00 84 LEU A O 1
ATOM 649 N N . LEU A 1 85 ? -2.445 36.017 -10.711 1.00 69.25 85 LEU A N 1
ATOM 650 C CA . LEU A 1 85 ? -1.718 37.239 -11.060 1.00 69.25 85 LEU A CA 1
ATOM 651 C C . LEU A 1 85 ? -0.612 36.977 -12.096 1.00 69.25 85 LEU A C 1
ATOM 653 O O . LEU A 1 85 ? -0.387 37.800 -12.979 1.00 69.25 85 LEU A O 1
ATOM 657 N N . ARG A 1 86 ? 0.028 35.800 -12.044 1.00 70.81 86 ARG A N 1
ATOM 658 C CA . ARG A 1 86 ? 1.026 35.376 -13.042 1.00 70.81 86 ARG A CA 1
ATOM 659 C C . ARG A 1 86 ? 0.403 35.053 -14.399 1.00 70.81 86 ARG A C 1
ATOM 661 O O . ARG A 1 86 ? 0.997 35.375 -15.419 1.00 70.81 86 ARG A O 1
ATOM 668 N N . LEU A 1 87 ? -0.797 34.473 -14.422 1.00 68.06 87 LEU A N 1
ATOM 669 C CA . LEU A 1 87 ? -1.504 34.171 -15.673 1.00 68.06 87 LEU A CA 1
ATOM 670 C C . LEU A 1 87 ? -2.017 35.435 -16.379 1.00 68.06 87 LEU A C 1
ATOM 672 O O . LEU A 1 87 ? -2.046 35.478 -17.604 1.00 68.06 87 LEU A O 1
ATOM 676 N N . ARG A 1 88 ? -2.362 36.488 -15.627 1.00 66.12 88 ARG A N 1
ATOM 677 C CA . ARG A 1 88 ? -2.767 37.787 -16.194 1.00 66.12 88 ARG A CA 1
ATOM 678 C C . ARG A 1 88 ? -1.606 38.626 -16.743 1.00 66.12 88 ARG A C 1
ATOM 680 O O . ARG A 1 88 ? -1.861 39.538 -17.516 1.00 66.12 88 ARG A O 1
ATOM 687 N N . GLY A 1 89 ? -0.359 38.324 -16.378 1.00 57.88 89 GLY A N 1
ATOM 688 C CA . GLY A 1 89 ? 0.832 39.034 -16.868 1.00 57.88 89 GLY A CA 1
ATOM 689 C C . GLY A 1 89 ? 1.442 38.475 -18.159 1.00 57.88 89 GLY A C 1
ATOM 690 O O . GLY A 1 89 ? 2.391 39.057 -18.666 1.00 57.88 89 GLY A O 1
ATOM 691 N N . ALA A 1 90 ? 0.931 37.356 -18.683 1.00 57.72 90 ALA A N 1
ATOM 692 C CA . ALA A 1 90 ? 1.473 36.680 -19.868 1.00 57.72 90 ALA A CA 1
ATOM 693 C C . ALA A 1 90 ? 0.747 37.038 -21.184 1.00 57.72 90 ALA A C 1
ATOM 695 O O . ALA A 1 90 ? 0.984 36.398 -22.205 1.00 57.72 90 ALA A O 1
ATOM 696 N N . ALA A 1 91 ? -0.142 38.036 -21.160 1.00 55.59 91 ALA A N 1
ATOM 697 C CA . ALA A 1 91 ? -0.802 38.580 -22.343 1.00 55.59 91 ALA A CA 1
ATOM 698 C C . ALA A 1 91 ? -0.405 40.054 -22.528 1.00 55.59 91 ALA A C 1
ATOM 700 O O . ALA A 1 91 ? -1.144 40.956 -22.135 1.00 55.59 91 ALA A O 1
ATOM 701 N N . ALA A 1 92 ? 0.784 40.272 -23.087 1.00 46.25 92 ALA A N 1
ATOM 702 C CA . ALA A 1 92 ? 1.207 41.503 -23.750 1.00 46.25 92 ALA A CA 1
ATOM 703 C C . ALA A 1 92 ? 2.225 41.138 -24.835 1.00 46.25 92 ALA A C 1
ATOM 705 O O . ALA A 1 92 ? 3.166 40.380 -24.505 1.00 46.25 92 ALA A O 1
#

Secondary structure (DSSP, 8-state):
---EEE-TT--EEEHHHHHHHHHHSSPPPGGG--SS-PPP----TT-------PPP------------TTHHHHHHHHHHHHHHHHHHTS--